Protein AF-L8HBX5-F1 (afdb_monomer_lite)

InterPro domains:
  IPR018552 Centromere protein X [PF09415] (2-58)
  IPR018552 Centromere protein X [PTHR28680] (3-58)

Secondary structure (DSSP, 8-state):
--TT----HHHHHHHHHHHHHHHHHHHHHHHHHHHHTT-----HHHHHHHHHHHHHHT-

Organism: Acanthamoeba castellanii (strain ATCC 30010 / Neff) (NCBI:txid1257118)

Radius of gyration: 15.53 Å; chains: 1; bounding box: 37×18×38 Å

Structure (mmCIF, N/CA/C/O backbone):
data_AF-L8HBX5-F1
#
_entry.id   AF-L8HBX5-F1
#
loop_
_atom_site.group_PDB
_atom_site.id
_atom_site.type_symbol
_atom_site.label_atom_id
_atom_site.label_alt_id
_atom_site.label_comp_id
_atom_site.label_asym_id
_atom_site.label_entity_id
_atom_site.label_seq_id
_atom_site.pdbx_PDB_ins_code
_atom_site.Cartn_x
_atom_site.Cartn_y
_atom_site.Cartn_z
_atom_site.occupancy
_atom_site.B_iso_or_equiv
_atom_site.auth_seq_id
_atom_site.auth_comp_id
_atom_site.auth_asym_id
_atom_site.auth_atom_id
_atom_site.pdbx_PDB_model_num
ATOM 1 N N . MET A 1 1 ? 18.273 15.297 -12.452 1.00 53.72 1 MET A N 1
ATOM 2 C CA . MET A 1 1 ? 17.935 14.117 -13.281 1.00 53.72 1 MET A CA 1
ATOM 3 C C . MET A 1 1 ? 19.169 13.730 -14.094 1.00 53.72 1 MET A C 1
ATOM 5 O O . MET A 1 1 ? 19.710 14.604 -14.766 1.00 53.72 1 MET A O 1
ATOM 9 N N . LYS A 1 2 ? 19.693 12.496 -13.987 1.00 64.25 2 LYS A N 1
ATOM 10 C CA . LYS A 1 2 ? 20.829 12.066 -14.830 1.00 64.25 2 LYS A CA 1
ATOM 11 C C . LYS A 1 2 ? 20.378 12.125 -16.295 1.00 64.25 2 LYS A C 1
ATOM 13 O O . LYS A 1 2 ? 19.364 11.532 -16.641 1.00 64.25 2 LYS A O 1
ATOM 18 N N . LYS A 1 3 ? 21.121 12.837 -17.149 1.00 72.56 3 LYS A N 1
ATOM 19 C CA . LYS A 1 3 ? 20.734 13.171 -18.539 1.00 72.56 3 LYS A CA 1
ATOM 20 C C . LYS A 1 3 ? 20.491 11.967 -19.476 1.00 72.56 3 LYS A C 1
ATOM 22 O O . LYS A 1 3 ? 20.004 12.179 -20.575 1.00 72.56 3 LYS A O 1
ATOM 27 N N . ASN A 1 4 ? 20.764 10.733 -19.039 1.00 85.31 4 ASN A N 1
ATOM 28 C CA . ASN A 1 4 ? 20.624 9.507 -19.836 1.00 85.31 4 ASN A CA 1
ATOM 29 C C . ASN A 1 4 ? 19.701 8.443 -19.208 1.00 85.31 4 ASN A C 1
ATOM 31 O O . ASN A 1 4 ? 19.736 7.291 -19.637 1.00 85.31 4 ASN A O 1
ATOM 35 N N . THR A 1 5 ? 18.894 8.774 -18.194 1.00 91.25 5 THR A N 1
ATOM 36 C CA . THR A 1 5 ? 17.912 7.813 -17.662 1.00 91.25 5 THR A CA 1
ATOM 37 C C . THR A 1 5 ? 16.827 7.558 -18.712 1.00 91.25 5 THR A C 1
ATOM 39 O O . THR A 1 5 ? 16.123 8.485 -19.107 1.00 91.25 5 THR A O 1
ATOM 42 N N . LYS A 1 6 ? 16.703 6.310 -19.174 1.00 91.56 6 LYS A N 1
ATOM 43 C CA . LYS A 1 6 ? 15.690 5.862 -20.140 1.00 91.56 6 LYS A CA 1
ATOM 44 C C . LYS A 1 6 ? 14.842 4.759 -19.510 1.00 91.56 6 LYS A C 1
ATOM 46 O O . LYS A 1 6 ? 15.378 3.910 -18.806 1.00 91.56 6 LYS A O 1
ATOM 51 N N . LEU A 1 7 ? 13.546 4.771 -19.803 1.00 94.94 7 LEU A N 1
ATOM 52 C CA . LEU A 1 7 ? 12.578 3.746 -19.416 1.00 94.94 7 LEU A CA 1
ATOM 53 C C . LEU A 1 7 ? 11.910 3.246 -20.700 1.00 94.94 7 LEU A C 1
ATOM 55 O O . LEU A 1 7 ? 11.437 4.061 -21.491 1.00 94.94 7 LEU A O 1
ATOM 59 N N . ASN A 1 8 ? 11.940 1.938 -20.955 1.00 96.50 8 ASN A N 1
ATOM 60 C CA . ASN A 1 8 ? 11.277 1.363 -22.129 1.00 96.50 8 ASN A CA 1
ATOM 61 C C . ASN A 1 8 ? 9.770 1.162 -21.859 1.00 96.50 8 ASN A C 1
ATOM 63 O O . ASN A 1 8 ? 9.309 1.322 -20.729 1.00 96.50 8 ASN A O 1
ATOM 67 N N . ALA A 1 9 ? 8.995 0.832 -22.896 1.00 96.69 9 ALA A N 1
ATOM 68 C CA . ALA A 1 9 ? 7.539 0.716 -22.787 1.00 96.69 9 ALA A CA 1
ATOM 69 C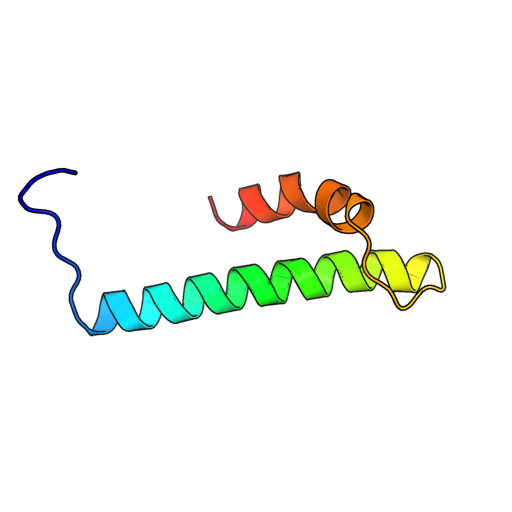 C . ALA A 1 9 ? 7.093 -0.368 -21.788 1.00 96.69 9 ALA A C 1
ATOM 71 O O . ALA A 1 9 ? 6.187 -0.133 -20.994 1.00 96.69 9 ALA A O 1
ATOM 72 N N . GLU A 1 10 ? 7.761 -1.523 -21.776 1.00 97.75 10 GLU A N 1
ATOM 73 C CA . GLU A 1 10 ? 7.451 -2.630 -20.863 1.00 97.75 10 GLU A CA 1
ATOM 74 C C . GLU A 1 10 ? 7.733 -2.259 -19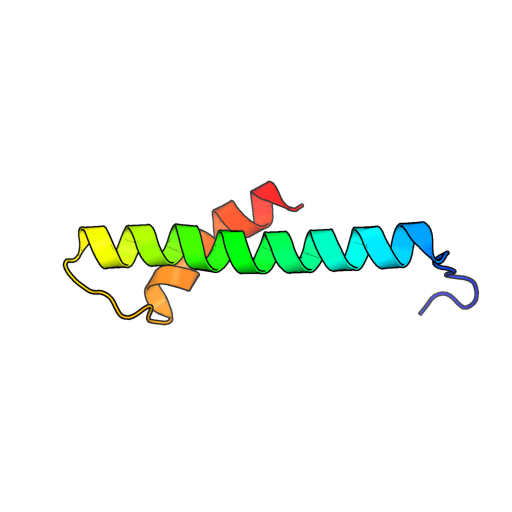.405 1.00 97.75 10 GLU A C 1
ATOM 76 O O . GLU A 1 10 ? 6.868 -2.409 -18.545 1.00 97.75 10 GLU A O 1
ATOM 81 N N . ALA A 1 11 ? 8.913 -1.699 -19.129 1.00 97.25 11 ALA A N 1
ATOM 82 C CA . ALA A 1 11 ? 9.282 -1.231 -17.801 1.00 97.25 11 ALA A CA 1
ATOM 83 C C . ALA A 1 11 ? 8.382 -0.076 -17.347 1.00 97.25 11 ALA A C 1
ATOM 85 O O . ALA A 1 11 ? 8.063 0.015 -16.164 1.00 97.25 11 ALA A O 1
ATOM 86 N N . SER A 1 12 ? 7.923 0.777 -18.267 1.00 97.31 12 SER A N 1
ATOM 87 C CA . SER A 1 12 ? 6.926 1.809 -17.974 1.00 97.31 12 SER A CA 1
ATOM 88 C C . SER A 1 12 ? 5.579 1.204 -17.582 1.00 97.31 12 SER A C 1
ATOM 90 O O . SER A 1 12 ? 4.983 1.651 -16.605 1.00 97.31 12 SER A O 1
ATOM 92 N N . GLY A 1 13 ? 5.110 0.184 -18.306 1.00 97.94 13 GLY A N 1
ATOM 93 C CA . GLY A 1 13 ? 3.877 -0.532 -17.976 1.00 97.94 13 GLY A CA 1
ATOM 94 C C . GLY A 1 13 ? 3.963 -1.219 -16.613 1.00 97.94 13 GLY A C 1
ATOM 95 O O . GLY A 1 13 ? 3.099 -1.021 -15.763 1.00 97.94 13 GLY A O 1
ATOM 96 N N . LEU A 1 14 ? 5.058 -1.941 -16.364 1.00 98.00 14 LEU A N 1
ATOM 97 C CA . LEU A 1 14 ? 5.291 -2.617 -15.090 1.00 98.00 14 LEU A CA 1
ATOM 98 C C . LEU A 1 14 ? 5.409 -1.630 -13.921 1.00 98.00 14 LEU A C 1
ATOM 100 O O . LEU A 1 14 ? 4.868 -1.880 -12.850 1.00 98.00 14 LEU A O 1
ATOM 104 N N . SER A 1 15 ? 6.066 -0.485 -14.131 1.00 97.25 15 SER A N 1
ATOM 105 C CA . SER A 1 15 ? 6.148 0.576 -13.117 1.00 97.25 15 SER A CA 1
ATOM 106 C C . SER A 1 15 ? 4.767 1.146 -12.782 1.00 97.25 15 SER A C 1
ATOM 108 O O . SER A 1 15 ? 4.490 1.446 -11.623 1.00 97.25 15 SER A O 1
ATOM 110 N N . GLY A 1 16 ? 3.884 1.265 -13.779 1.00 97.88 16 GLY A N 1
ATOM 111 C CA . GLY A 1 16 ? 2.490 1.658 -13.573 1.00 97.88 16 GLY A CA 1
ATOM 112 C C . GLY A 1 16 ? 1.724 0.657 -12.707 1.00 97.88 16 GLY A C 1
ATOM 113 O O . GLY A 1 16 ? 1.065 1.053 -11.747 1.00 97.88 16 GLY A O 1
ATOM 114 N N . GLU A 1 17 ? 1.865 -0.639 -12.990 1.00 98.38 17 GLU A N 1
ATOM 115 C CA . GLU A 1 17 ? 1.241 -1.691 -12.178 1.00 98.38 17 GLU A CA 1
ATOM 116 C C . GLU A 1 17 ? 1.806 -1.744 -10.756 1.00 98.38 17 GLU A C 1
ATOM 118 O O . GLU A 1 17 ? 1.041 -1.897 -9.805 1.00 98.38 17 GLU A O 1
ATOM 123 N N . LEU A 1 18 ? 3.115 -1.540 -10.582 1.00 98.19 18 LEU A N 1
ATOM 124 C CA . LEU A 1 18 ? 3.734 -1.450 -9.259 1.00 98.19 18 LEU A CA 1
ATOM 125 C C . LEU A 1 18 ? 3.119 -0.313 -8.431 1.00 98.19 18 LEU A C 1
ATOM 127 O O . LEU A 1 18 ? 2.735 -0.526 -7.282 1.00 98.19 18 LEU A O 1
ATOM 131 N N . LEU A 1 19 ? 2.974 0.879 -9.019 1.00 98.44 19 LEU A N 1
ATOM 132 C CA . LEU A 1 19 ? 2.339 2.021 -8.355 1.00 98.44 19 LEU A CA 1
ATOM 133 C C . LEU A 1 19 ? 0.862 1.753 -8.042 1.00 98.44 19 LEU A C 1
ATOM 135 O O . LEU A 1 19 ? 0.383 2.126 -6.971 1.00 98.44 19 LEU A O 1
ATOM 139 N N . ARG A 1 20 ? 0.139 1.076 -8.942 1.00 98.56 20 ARG A N 1
ATOM 140 C CA . ARG A 1 20 ? -1.250 0.667 -8.700 1.00 98.56 20 ARG A CA 1
ATOM 141 C C . ARG A 1 20 ? -1.345 -0.27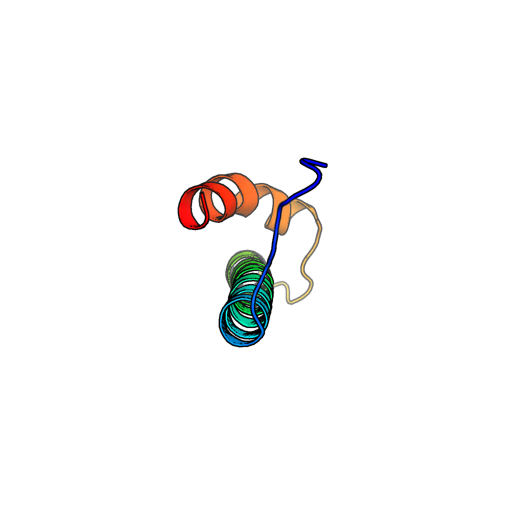0 -7.497 1.00 98.56 20 ARG A C 1
ATOM 143 O O . ARG A 1 20 ? -2.170 -0.037 -6.618 1.00 98.56 20 ARG A O 1
ATOM 150 N N . LEU A 1 21 ? -0.495 -1.295 -7.441 1.00 98.50 21 LEU A N 1
ATOM 151 C CA . LEU A 1 21 ? -0.458 -2.255 -6.337 1.00 98.50 21 LEU A CA 1
ATOM 152 C C . LEU A 1 21 ? -0.071 -1.594 -5.013 1.00 98.50 21 LEU A C 1
ATOM 154 O O . LEU A 1 21 ? -0.694 -1.890 -3.999 1.00 98.50 21 LEU A O 1
ATOM 158 N N . PHE A 1 22 ? 0.877 -0.654 -5.024 1.00 98.62 22 PHE A N 1
ATOM 159 C CA . PHE A 1 22 ? 1.236 0.131 -3.841 1.00 98.62 22 PHE A CA 1
ATOM 160 C C . PHE A 1 22 ? 0.022 0.858 -3.240 1.00 98.62 22 PHE A C 1
ATOM 162 O O . PHE A 1 22 ? -0.225 0.778 -2.036 1.00 98.62 22 PHE A O 1
ATOM 169 N N . VAL A 1 23 ? -0.782 1.522 -4.079 1.00 98.44 23 VAL A N 1
ATOM 170 C CA . VAL A 1 23 ? -1.992 2.232 -3.629 1.00 98.44 23 VAL A CA 1
ATOM 171 C C . VAL A 1 23 ? -3.076 1.260 -3.161 1.00 98.44 23 VAL A C 1
ATOM 173 O O . VAL A 1 23 ? -3.690 1.488 -2.119 1.00 98.44 23 VAL A O 1
ATOM 176 N N . VAL A 1 24 ? -3.309 0.171 -3.900 1.00 98.62 24 VAL A N 1
ATOM 177 C CA . VAL A 1 24 ? -4.292 -0.858 -3.519 1.00 98.62 24 VAL A CA 1
ATOM 178 C C . VAL A 1 24 ? -3.947 -1.464 -2.160 1.00 98.62 24 VAL A C 1
ATOM 180 O O . VAL A 1 24 ? -4.829 -1.622 -1.317 1.00 98.62 24 VAL A O 1
ATOM 183 N N . GLU A 1 25 ? -2.671 -1.751 -1.916 1.00 98.56 25 GLU A N 1
ATOM 184 C CA . GLU A 1 25 ? -2.221 -2.338 -0.659 1.00 98.56 25 GLU A CA 1
ATOM 185 C C . GLU A 1 25 ? -2.354 -1.356 0.511 1.00 98.56 25 GLU A C 1
ATOM 187 O O . GLU A 1 25 ? -2.815 -1.741 1.587 1.00 98.56 25 GLU A O 1
ATOM 192 N N . ALA A 1 26 ? -2.046 -0.074 0.292 1.00 98.44 26 ALA A N 1
ATOM 193 C CA . ALA A 1 26 ? -2.266 0.971 1.289 1.00 98.44 26 ALA A CA 1
ATOM 194 C C . ALA A 1 26 ? -3.743 1.048 1.720 1.00 98.44 26 ALA A C 1
ATOM 196 O O . ALA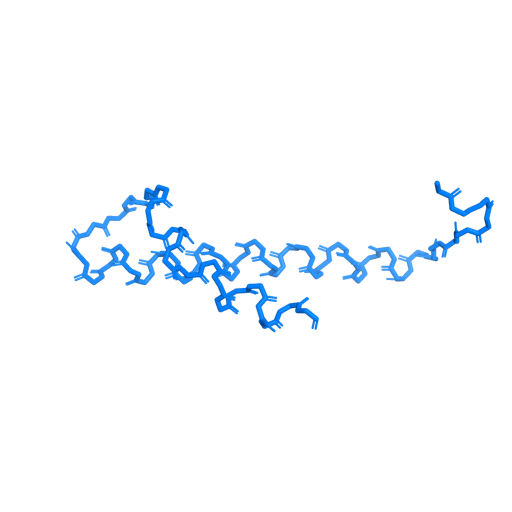 A 1 26 ? -4.036 1.065 2.917 1.00 98.44 26 ALA A O 1
ATOM 197 N N . ILE A 1 27 ? -4.670 1.038 0.752 1.00 98.19 27 ILE A N 1
ATOM 198 C CA . ILE A 1 27 ? -6.119 1.074 1.010 1.00 98.19 27 ILE A CA 1
ATOM 199 C C . ILE A 1 27 ? -6.573 -0.193 1.736 1.00 98.19 27 ILE A C 1
ATOM 201 O O . ILE A 1 27 ? -7.303 -0.097 2.716 1.00 98.19 27 ILE A O 1
ATOM 205 N N . ASN A 1 28 ? -6.133 -1.374 1.298 1.00 98.19 28 ASN A N 1
ATOM 206 C CA . ASN A 1 28 ? -6.526 -2.647 1.903 1.00 98.19 28 ASN A CA 1
ATOM 207 C C . ASN A 1 28 ? -6.077 -2.745 3.371 1.00 98.19 28 ASN A C 1
ATOM 209 O O . ASN A 1 28 ? -6.847 -3.136 4.245 1.00 98.19 28 ASN A O 1
ATOM 213 N N . ARG A 1 29 ? -4.834 -2.351 3.672 1.00 98.31 29 ARG A N 1
ATOM 214 C CA . ARG A 1 29 ? -4.308 -2.367 5.046 1.00 98.31 29 ARG A CA 1
ATOM 215 C C . ARG A 1 29 ? -4.998 -1.349 5.944 1.00 98.31 29 ARG A C 1
ATOM 217 O O . ARG A 1 29 ? -5.375 -1.700 7.057 1.00 98.31 29 ARG A O 1
ATOM 224 N N . ALA A 1 30 ? -5.182 -0.118 5.467 1.00 98.31 30 ALA A N 1
ATOM 225 C CA . ALA A 1 30 ? -5.896 0.907 6.222 1.00 98.31 30 ALA A CA 1
ATOM 226 C C . ALA A 1 30 ? -7.377 0.535 6.425 1.00 98.31 30 ALA A C 1
ATOM 228 O O . ALA A 1 30 ? -7.905 0.717 7.516 1.00 98.31 30 ALA A O 1
ATOM 229 N N . GLY A 1 31 ? -8.016 -0.072 5.419 1.00 98.12 31 GLY A N 1
ATOM 230 C CA . GLY A 1 31 ? -9.376 -0.606 5.506 1.00 98.12 31 GLY A CA 1
ATOM 231 C C . GLY A 1 31 ? -9.525 -1.659 6.606 1.00 98.12 31 GLY A C 1
ATOM 232 O O . GLY A 1 31 ? -10.424 -1.560 7.434 1.00 98.12 31 GLY A O 1
ATOM 233 N N . LYS A 1 32 ? -8.580 -2.599 6.715 1.00 97.81 32 LYS A N 1
ATOM 234 C CA . LYS A 1 32 ? -8.578 -3.595 7.803 1.00 97.81 32 LYS A CA 1
ATOM 235 C C . LYS A 1 32 ? -8.488 -2.969 9.198 1.00 97.81 32 LYS A C 1
ATOM 237 O O . LYS A 1 32 ? -9.083 -3.503 10.129 1.00 97.81 32 LYS A O 1
ATOM 242 N N . LEU A 1 33 ? -7.758 -1.859 9.353 1.00 97.00 33 LEU A N 1
ATOM 243 C CA . LEU A 1 33 ? -7.739 -1.120 10.621 1.00 97.00 33 LEU A CA 1
ATOM 244 C C . LEU A 1 33 ? -9.107 -0.491 10.906 1.00 97.00 33 LEU A C 1
ATOM 246 O O . LEU A 1 33 ? -9.634 -0.682 11.995 1.00 97.00 33 LEU A O 1
ATOM 250 N N . THR A 1 34 ? -9.721 0.161 9.911 1.00 97.06 34 THR A N 1
ATOM 251 C CA . THR A 1 34 ? -11.058 0.761 10.080 1.00 97.06 34 THR A CA 1
ATOM 252 C C . THR A 1 34 ? -12.120 -0.274 10.443 1.00 97.06 34 THR A C 1
ATOM 254 O O . THR A 1 34 ? -12.925 -0.043 11.343 1.00 97.06 34 THR A O 1
ATOM 257 N N . GLU A 1 35 ? -12.092 -1.445 9.797 1.00 96.44 35 GLU A N 1
ATOM 258 C CA . GLU A 1 35 ? -13.030 -2.539 10.058 1.00 96.44 35 GLU A CA 1
ATOM 259 C C . GLU A 1 35 ? -12.897 -3.059 11.494 1.00 96.44 35 GLU A C 1
ATOM 261 O O . GLU A 1 35 ? -13.905 -3.320 12.152 1.00 96.44 35 GLU A O 1
ATOM 266 N N . ALA A 1 36 ? -11.665 -3.158 12.008 1.00 94.75 36 ALA A N 1
ATOM 267 C CA . ALA A 1 36 ? -11.399 -3.560 13.388 1.00 94.75 36 ALA A CA 1
ATOM 268 C C . ALA A 1 36 ? -11.943 -2.555 14.421 1.00 94.75 36 ALA A C 1
ATOM 270 O O . ALA A 1 36 ? -12.243 -2.935 15.552 1.00 94.75 36 ALA A O 1
ATOM 271 N N . GLU A 1 37 ? -12.111 -1.294 14.023 1.00 93.88 37 GLU A N 1
ATOM 272 C CA . GLU A 1 37 ? -12.687 -0.218 14.833 1.00 93.88 37 GLU A CA 1
ATOM 273 C C . GLU A 1 37 ? -14.207 -0.062 14.633 1.00 93.88 37 GLU A C 1
ATOM 275 O O . GLU A 1 37 ? -14.840 0.780 15.271 1.00 93.88 37 GLU A O 1
ATOM 280 N N . GLY A 1 38 ? -14.821 -0.876 13.766 1.00 95.81 38 GLY A N 1
ATOM 281 C CA . GLY A 1 38 ? -16.243 -0.774 13.428 1.00 95.81 38 GLY A CA 1
ATOM 282 C C . GLY A 1 38 ? -16.583 0.416 12.524 1.00 95.81 38 GLY A C 1
ATOM 283 O O . GLY A 1 38 ? -17.743 0.825 12.458 1.00 95.81 38 GLY A O 1
ATOM 284 N N . SER A 1 39 ? -15.589 0.973 11.830 1.00 94.62 39 SER A N 1
ATOM 285 C CA . SER A 1 39 ? -15.731 2.070 10.874 1.00 94.62 39 SER A CA 1
ATOM 286 C C . SER A 1 39 ? -15.549 1.578 9.437 1.00 94.62 39 SER A C 1
ATOM 288 O O . SER A 1 39 ? -14.913 0.562 9.172 1.00 94.62 39 SER A O 1
ATOM 290 N N . THR A 1 40 ? -16.096 2.327 8.481 1.00 94.81 40 THR A N 1
ATOM 291 C CA . THR A 1 40 ? -15.886 2.110 7.038 1.00 94.81 40 THR A CA 1
ATOM 292 C C . THR A 1 40 ? -15.195 3.297 6.369 1.00 94.81 40 THR A C 1
ATOM 294 O O . THR A 1 40 ? -15.119 3.362 5.142 1.00 94.81 40 THR A O 1
ATOM 297 N N . ILE A 1 41 ? -14.752 4.285 7.152 1.00 97.19 41 ILE A N 1
ATOM 298 C CA . ILE A 1 41 ? -14.117 5.504 6.652 1.00 97.19 41 ILE A CA 1
ATOM 299 C C . ILE A 1 41 ? -12.639 5.461 7.019 1.00 97.19 41 ILE A C 1
ATOM 301 O O . ILE A 1 41 ? -12.274 5.533 8.190 1.00 97.19 41 ILE A O 1
ATOM 305 N N . ILE A 1 42 ? -11.787 5.391 5.997 1.00 97.88 42 ILE A N 1
ATOM 306 C CA . ILE A 1 42 ? -10.341 5.502 6.172 1.00 97.88 42 ILE A CA 1
ATOM 307 C C . ILE A 1 42 ? -9.981 6.958 6.447 1.00 97.88 42 ILE A C 1
ATOM 309 O O . ILE A 1 42 ? -10.039 7.819 5.572 1.00 97.88 42 ILE A O 1
ATOM 313 N N . GLU A 1 43 ? -9.553 7.210 7.675 1.00 97.31 43 GLU A N 1
ATOM 314 C CA . GLU A 1 43 ? -8.915 8.459 8.081 1.00 97.31 43 GLU A CA 1
ATOM 315 C C . GLU A 1 43 ? -7.384 8.410 7.975 1.00 97.31 43 GLU A C 1
ATOM 317 O O . GLU A 1 43 ? -6.773 7.343 7.890 1.00 97.31 43 GLU A O 1
ATOM 322 N N . ALA A 1 44 ? -6.749 9.584 8.046 1.00 97.44 44 ALA A N 1
ATOM 323 C CA . ALA A 1 44 ? -5.301 9.737 7.914 1.00 97.44 44 ALA A CA 1
ATOM 324 C C . ALA A 1 44 ? -4.492 8.914 8.932 1.00 97.44 44 ALA A C 1
ATOM 326 O O . ALA A 1 44 ? -3.405 8.439 8.601 1.00 97.44 44 ALA A O 1
ATOM 327 N N . HIS A 1 45 ? -5.002 8.728 10.151 1.00 97.25 45 HIS A N 1
ATOM 328 C CA . HIS A 1 45 ? -4.276 8.018 11.202 1.00 97.25 45 HIS A CA 1
ATOM 329 C C . HIS A 1 45 ? -4.127 6.512 10.901 1.00 97.25 45 HIS A C 1
ATOM 331 O O . HIS A 1 45 ? -3.050 5.962 1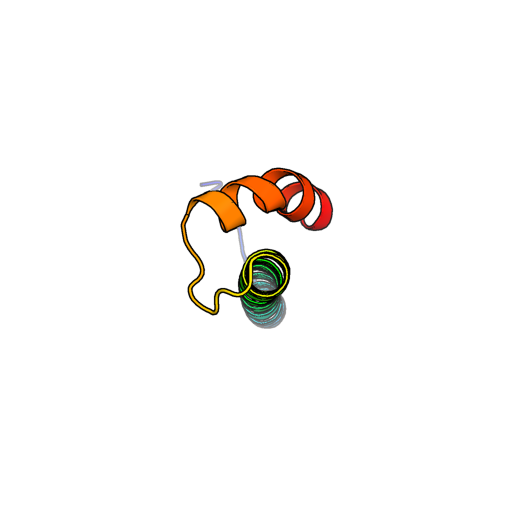1.127 1.00 97.25 45 HIS A O 1
ATOM 337 N N . HIS A 1 46 ? -5.122 5.872 10.270 1.00 98.12 46 HIS A N 1
ATOM 338 C CA . HIS A 1 46 ? -5.008 4.479 9.816 1.00 98.12 46 HIS A CA 1
ATOM 339 C C . HIS A 1 46 ? -3.875 4.310 8.796 1.00 98.12 46 HIS A C 1
ATOM 341 O O . HIS A 1 46 ? -3.107 3.349 8.849 1.00 98.12 46 HIS A O 1
ATOM 347 N N . LEU A 1 47 ? -3.727 5.273 7.873 1.00 97.94 47 LEU A N 1
ATOM 348 C CA . LEU A 1 47 ? -2.624 5.258 6.913 1.00 97.94 47 LEU A CA 1
ATOM 349 C C . LEU A 1 47 ? -1.276 5.431 7.624 1.00 97.94 47 LEU A C 1
ATOM 351 O O . LEU A 1 47 ? -0.328 4.714 7.316 1.00 97.94 47 LEU A O 1
ATOM 355 N N . GLN A 1 48 ? -1.187 6.348 8.593 1.00 98.25 48 GLN A N 1
ATOM 356 C CA . GLN A 1 48 ? 0.033 6.577 9.376 1.00 98.25 48 GLN A CA 1
ATOM 357 C C . GLN A 1 48 ? 0.482 5.323 10.136 1.00 98.25 48 GLN A C 1
ATOM 359 O O . GLN A 1 48 ? 1.682 5.065 10.213 1.00 98.25 48 GLN A O 1
ATOM 364 N N . GLN A 1 49 ? -0.457 4.526 10.653 1.00 98.00 49 GLN A N 1
ATOM 365 C CA . GLN A 1 49 ? -0.151 3.281 11.362 1.00 98.00 49 GLN A CA 1
ATOM 366 C C . GLN A 1 49 ? 0.466 2.215 10.450 1.00 98.00 49 GLN A C 1
ATOM 368 O O . GLN A 1 49 ? 1.400 1.530 10.863 1.00 98.00 49 GLN A O 1
ATOM 373 N N . ILE A 1 50 ? -0.020 2.075 9.213 1.00 98.19 50 ILE A N 1
ATOM 374 C CA . ILE A 1 50 ? 0.476 1.045 8.281 1.00 98.19 50 ILE A CA 1
ATOM 375 C C . ILE A 1 50 ? 1.686 1.506 7.464 1.00 98.19 50 ILE A C 1
ATOM 377 O O . ILE A 1 50 ? 2.391 0.669 6.898 1.00 98.19 50 ILE A O 1
ATOM 381 N N . LEU A 1 51 ? 1.939 2.819 7.404 1.00 98.12 51 LEU A N 1
ATOM 382 C CA . LEU A 1 51 ? 2.948 3.426 6.536 1.00 98.12 51 LEU A CA 1
ATOM 383 C C . LEU A 1 51 ? 4.364 2.858 6.734 1.00 98.12 51 LEU A C 1
ATOM 385 O O . LEU A 1 51 ? 4.995 2.564 5.720 1.00 98.12 51 LEU A O 1
ATOM 389 N N . PRO A 1 52 ? 4.882 2.649 7.964 1.00 98.25 52 PRO A N 1
ATOM 390 C CA . PRO A 1 52 ? 6.232 2.117 8.137 1.00 98.25 52 PRO A CA 1
ATOM 391 C C . PRO A 1 52 ? 6.404 0.747 7.473 1.00 98.25 52 PRO A C 1
ATOM 393 O O . PRO A 1 52 ? 7.350 0.549 6.716 1.00 98.25 52 PRO A O 1
ATOM 396 N N . GLN A 1 53 ? 5.459 -0.172 7.692 1.00 98.38 53 GLN A N 1
ATOM 397 C CA . GLN A 1 53 ? 5.527 -1.509 7.104 1.00 98.38 53 GLN A CA 1
ATOM 398 C C . GLN A 1 53 ? 5.242 -1.486 5.600 1.00 98.38 53 GLN A C 1
ATOM 400 O O . GLN A 1 53 ? 5.897 -2.196 4.847 1.00 98.38 53 GLN A O 1
ATOM 405 N N . LEU A 1 54 ? 4.302 -0.651 5.147 1.00 98.25 54 LEU A N 1
ATOM 406 C CA . LEU A 1 54 ? 4.034 -0.472 3.720 1.00 98.25 54 LEU A CA 1
ATOM 407 C C . LEU A 1 54 ? 5.293 -0.019 2.969 1.00 98.25 54 LEU A C 1
ATOM 409 O O . LEU A 1 54 ? 5.563 -0.517 1.886 1.00 98.25 54 LEU A O 1
ATOM 413 N N . LEU A 1 55 ? 6.075 0.902 3.534 1.00 98.06 55 LEU A N 1
ATOM 414 C CA . LEU A 1 55 ? 7.317 1.351 2.906 1.00 98.06 55 LEU A CA 1
ATOM 415 C C . LEU A 1 55 ? 8.401 0.268 2.917 1.00 98.06 55 LEU A C 1
ATOM 417 O O . LEU A 1 55 ? 9.117 0.149 1.930 1.00 98.06 55 LEU A O 1
ATOM 421 N N . LEU A 1 56 ? 8.507 -0.526 3.990 1.00 98.31 56 LEU A N 1
ATOM 422 C CA . LEU A 1 56 ? 9.455 -1.647 4.067 1.00 98.31 56 LEU A CA 1
ATOM 423 C C . LEU A 1 56 ? 9.148 -2.753 3.049 1.00 98.31 56 LEU A C 1
ATOM 425 O O . LEU A 1 56 ? 10.067 -3.368 2.520 1.00 98.31 56 LEU A O 1
ATOM 429 N N . ASP A 1 57 ? 7.874 -2.998 2.749 1.00 97.94 57 ASP A N 1
ATOM 430 C CA . ASP A 1 57 ? 7.487 -4.040 1.791 1.00 97.94 57 ASP A CA 1
ATOM 431 C C . ASP A 1 57 ? 7.756 -3.643 0.326 1.00 97.94 57 ASP A C 1
ATOM 433 O O . ASP A 1 57 ? 7.778 -4.504 -0.552 1.00 97.94 57 ASP A O 1
ATOM 437 N N . PHE A 1 58 ? 7.954 -2.349 0.056 1.00 95.31 58 PHE A N 1
ATOM 438 C CA . PHE A 1 58 ? 8.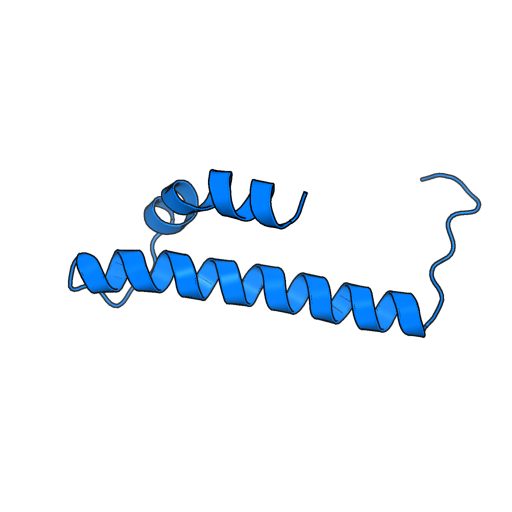169 -1.786 -1.284 1.00 95.31 58 PHE A CA 1
ATOM 439 C C . PHE A 1 58 ? 9.541 -1.102 -1.443 1.00 95.31 58 PHE A C 1
ATOM 441 O O . PHE A 1 58 ? 9.762 -0.406 -2.438 1.00 95.31 58 PHE A O 1
ATOM 448 N N . SER A 1 59 ? 10.440 -1.269 -0.465 1.00 85.25 59 SER A N 1
ATOM 449 C CA . SER A 1 59 ? 11.804 -0.718 -0.480 1.00 85.25 59 SER A CA 1
ATOM 450 C C . SER A 1 59 ? 12.778 -1.532 -1.320 1.00 85.25 59 SER A C 1
ATOM 452 O O . SER A 1 59 ? 12.686 -2.779 -1.261 1.00 85.25 59 SER A O 1
#

pLDDT: mean 95.15, std 7.99, range [53.72, 98.62]

Foldseek 3Di:
DPPPDDDDPVNVVVVVVLVVVLVVVLCVQLCVVQVVVVHRDRDPVSSVVCVVVSVVVSD

Sequence (59 aa):
MKKNTKLNAEASGLSGELLRLFVVEAINRAGKLTEAEGSTIIEAHHLQQILPQLLLDFS